Protein AF-A0A292Z8P7-F1 (afdb_monomer)

Foldseek 3Di:
DDKDFLVPPVCSLVVVLVVCCVPPVPVVVVSVCSVVCVPVPDTDIDDDDDDDPPDDDDDDDPDDDPDDDDDDPDDPDDDPDD

Radius of gyration: 18.98 Å; Cα contacts (8 Å, |Δi|>4): 40; chains: 1; bounding box: 42×42×40 Å

Secondary structure (DSSP, 8-state):
--EEEGGGSTTHHHHHHHHHHHH-TT-HHHHHHHHHHTTSS---EEE-PPPPTTPPPPPP-------------SPPPP----

Solvent-accessible surface area (backbone atoms only — not comparable to full-atom values): 5727 Å² total; per-residue (Å²): 128,64,75,44,57,31,94,75,40,87,65,32,69,59,58,49,51,56,44,42,56,72,78,45,66,81,46,52,72,60,52,51,48,57,60,69,47,68,64,75,78,65,82,58,73,54,73,61,84,82,79,64,89,86,64,81,79,76,80,78,83,87,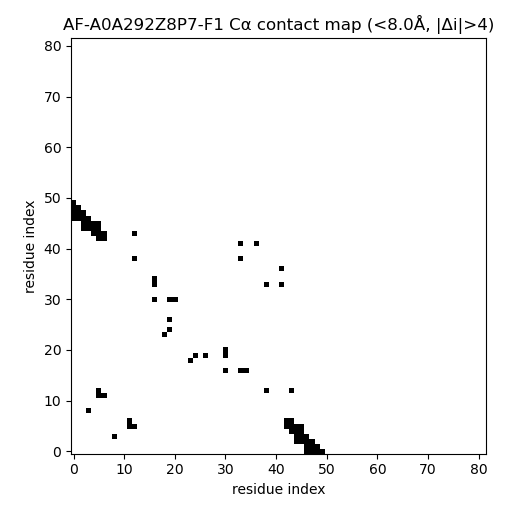75,75,87,84,80,83,75,95,68,82,87,66,73,81,75,76,82,81,77,126

Structure (mmCIF, N/CA/C/O backbone):
data_AF-A0A292Z8P7-F1
#
_entry.id   AF-A0A292Z8P7-F1
#
loop_
_atom_site.group_PDB
_atom_site.id
_atom_site.type_symbol
_atom_site.label_atom_id
_atom_site.label_alt_id
_atom_site.label_comp_id
_atom_site.label_asym_id
_atom_site.label_entity_id
_atom_site.label_seq_id
_atom_site.pdbx_PDB_ins_code
_atom_site.Cartn_x
_atom_site.Cartn_y
_atom_site.Cartn_z
_atom_site.occupancy
_atom_site.B_iso_or_equiv
_atom_site.auth_seq_id
_atom_site.auth_comp_id
_atom_site.auth_asym_id
_atom_site.auth_atom_id
_atom_site.pdbx_PDB_model_num
ATOM 1 N N . MET A 1 1 ? -11.360 4.789 11.639 1.00 47.78 1 MET A N 1
ATOM 2 C CA . MET A 1 1 ? -10.368 4.131 10.760 1.00 47.78 1 MET A CA 1
ATOM 3 C C . MET A 1 1 ? -9.237 3.651 11.653 1.00 47.78 1 MET A C 1
ATOM 5 O O . MET A 1 1 ? -8.596 4.486 12.272 1.00 47.78 1 M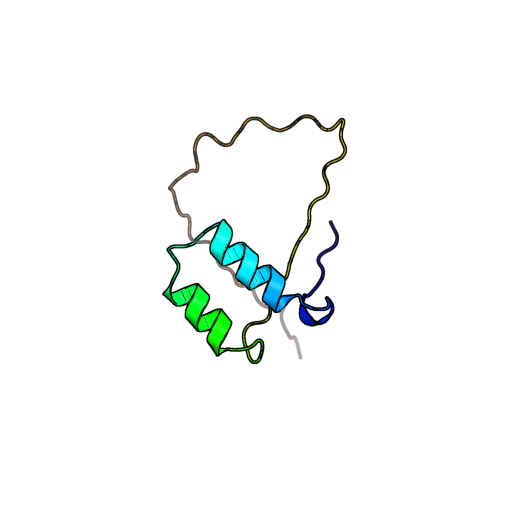ET A O 1
ATOM 9 N N . THR A 1 2 ? -9.063 2.340 11.820 1.00 47.94 2 THR A N 1
ATOM 10 C CA . THR A 1 2 ? -8.038 1.787 12.721 1.00 47.94 2 THR A CA 1
ATOM 11 C C . THR A 1 2 ? -6.824 1.421 11.881 1.00 47.94 2 THR A C 1
ATOM 13 O O . THR A 1 2 ? -6.897 0.511 11.058 1.00 47.94 2 THR A O 1
ATOM 16 N N . SER A 1 3 ? -5.739 2.175 12.029 1.00 45.03 3 SER A N 1
ATOM 17 C CA . SER A 1 3 ? -4.448 1.827 11.439 1.00 45.03 3 SER A CA 1
ATOM 18 C C . SER A 1 3 ? -3.810 0.745 12.305 1.00 45.03 3 SER A C 1
ATOM 20 O O . SER A 1 3 ? -3.605 0.975 13.495 1.00 45.03 3 SER A O 1
ATOM 22 N N . ALA A 1 4 ? -3.531 -0.427 11.739 1.00 50.25 4 ALA A N 1
ATOM 23 C CA . ALA A 1 4 ? -2.731 -1.453 12.397 1.00 50.25 4 ALA A CA 1
ATOM 24 C C . ALA A 1 4 ? -1.323 -1.420 11.788 1.00 50.25 4 ALA A C 1
ATOM 26 O O . ALA A 1 4 ? -1.170 -1.479 10.566 1.00 50.25 4 ALA A O 1
ATOM 27 N N . LEU A 1 5 ? -0.305 -1.273 12.637 1.00 53.81 5 LEU A N 1
ATOM 28 C CA . LEU A 1 5 ? 1.089 -1.487 12.251 1.00 53.81 5 LEU A CA 1
ATOM 29 C C . LEU A 1 5 ? 1.288 -2.982 12.050 1.00 53.81 5 LEU A C 1
ATOM 31 O O . LEU A 1 5 ? 0.971 -3.772 12.938 1.00 53.81 5 LEU A O 1
ATOM 35 N N . ASP A 1 6 ? 1.788 -3.382 10.891 1.00 53.91 6 ASP A N 1
ATOM 36 C CA . ASP A 1 6 ? 1.826 -4.797 10.547 1.00 53.91 6 ASP A CA 1
ATOM 37 C C . ASP A 1 6 ? 2.861 -5.605 11.335 1.00 53.91 6 ASP A C 1
ATOM 39 O O . ASP A 1 6 ? 2.714 -6.819 11.443 1.00 53.91 6 ASP A O 1
ATOM 43 N N . ASP A 1 7 ? 3.803 -4.945 12.018 1.00 53.06 7 ASP A N 1
ATOM 44 C CA . ASP A 1 7 ? 4.648 -5.578 13.045 1.00 53.06 7 ASP A CA 1
ATOM 45 C C . ASP A 1 7 ? 3.812 -6.258 14.150 1.00 53.06 7 ASP A C 1
ATOM 47 O O . ASP A 1 7 ? 4.296 -7.140 14.855 1.00 53.06 7 ASP A O 1
ATOM 51 N N . THR A 1 8 ? 2.534 -5.881 14.290 1.00 61.47 8 THR A N 1
ATOM 52 C CA . THR A 1 8 ? 1.584 -6.477 15.242 1.00 61.47 8 THR A CA 1
ATOM 53 C C . THR A 1 8 ? 0.584 -7.457 14.616 1.00 61.47 8 THR A C 1
ATOM 55 O O . THR A 1 8 ? -0.151 -8.112 15.357 1.00 61.47 8 THR A O 1
ATOM 58 N N . MET A 1 9 ? 0.539 -7.607 13.282 1.00 62.03 9 MET A N 1
ATOM 59 C CA . MET A 1 9 ? -0.368 -8.543 12.602 1.00 62.03 9 MET A CA 1
ATOM 60 C C . MET A 1 9 ? 0.387 -9.812 12.157 1.00 62.03 9 MET A C 1
ATOM 62 O O . MET A 1 9 ? 1.286 -9.741 11.317 1.00 62.03 9 MET A O 1
ATOM 66 N N . PRO A 1 10 ? -0.001 -11.006 12.648 1.00 69.50 10 PRO A N 1
ATOM 67 C CA . PRO A 1 10 ? 0.572 -12.267 12.184 1.00 69.50 10 PRO A CA 1
ATOM 68 C C . PRO A 1 10 ? 0.458 -12.409 10.661 1.00 69.50 10 PRO A C 1
ATOM 70 O O . PRO A 1 10 ? -0.591 -12.115 10.080 1.00 69.50 10 PRO A O 1
ATOM 73 N N . ASP A 1 11 ? 1.534 -12.870 10.020 1.00 76.50 11 ASP A N 1
ATOM 74 C CA . ASP A 1 11 ? 1.670 -13.003 8.559 1.00 76.50 11 ASP A CA 1
ATOM 75 C C . ASP A 1 11 ? 1.534 -11.700 7.757 1.00 76.50 11 ASP A C 1
ATOM 77 O O . ASP A 1 11 ? 1.383 -11.727 6.532 1.00 76.50 11 ASP A O 1
ATOM 81 N N . GLY A 1 12 ? 1.610 -10.556 8.426 1.00 77.19 12 GLY A N 1
ATOM 82 C CA . GLY A 1 12 ? 1.423 -9.245 7.840 1.00 77.19 12 GLY A CA 1
ATOM 83 C C . GLY A 1 12 ? 2.192 -8.987 6.558 1.00 77.19 12 GLY A C 1
ATOM 84 O O . GLY A 1 12 ? 1.635 -8.717 5.491 1.00 77.19 12 GLY A O 1
ATOM 85 N N . ARG A 1 13 ? 3.506 -9.180 6.650 1.00 81.19 13 ARG A N 1
ATOM 86 C CA . ARG A 1 13 ? 4.428 -9.084 5.521 1.00 81.19 13 ARG A CA 1
ATOM 87 C C . ARG A 1 13 ? 4.033 -9.991 4.349 1.00 81.19 13 ARG A C 1
ATOM 89 O O . ARG A 1 13 ? 4.094 -9.548 3.206 1.00 81.19 13 ARG A O 1
ATOM 96 N N . ARG A 1 14 ? 3.628 -11.243 4.607 1.00 85.62 14 ARG A N 1
ATOM 97 C CA . ARG A 1 14 ? 3.226 -12.184 3.544 1.00 85.62 14 ARG A CA 1
ATOM 98 C C . ARG A 1 14 ? 1.992 -11.662 2.817 1.00 85.62 14 ARG A C 1
ATOM 100 O O . ARG A 1 14 ? 1.995 -11.572 1.599 1.00 85.62 14 ARG A O 1
ATOM 107 N N . ARG A 1 15 ? 0.983 -11.219 3.571 1.00 83.81 15 ARG A N 1
ATOM 108 C CA . ARG A 1 15 ? -0.250 -10.644 3.011 1.00 83.81 15 ARG A CA 1
ATOM 109 C C . ARG A 1 15 ? 0.003 -9.374 2.206 1.00 83.81 15 ARG A C 1
ATOM 111 O O . ARG A 1 15 ? -0.722 -9.100 1.251 1.00 83.81 15 ARG A O 1
ATOM 118 N N . TRP A 1 16 ? 0.997 -8.585 2.596 1.00 82.25 16 TRP A N 1
ATOM 119 C CA . TRP A 1 16 ? 1.409 -7.419 1.830 1.00 82.25 16 TRP A CA 1
ATOM 120 C C . TRP A 1 16 ? 2.094 -7.799 0.517 1.00 82.25 16 TRP A C 1
ATOM 122 O O . TRP A 1 16 ? 1.697 -7.281 -0.523 1.00 82.25 16 TRP A O 1
ATOM 132 N N . LEU A 1 17 ? 3.028 -8.753 0.533 1.00 88.44 17 LEU A N 1
ATOM 133 C CA . LEU A 1 17 ? 3.640 -9.282 -0.692 1.00 88.44 17 LEU A CA 1
ATOM 134 C C . LEU A 1 17 ? 2.589 -9.880 -1.639 1.00 88.44 17 LEU A C 1
ATOM 136 O O . LEU A 1 17 ? 2.554 -9.517 -2.814 1.00 88.44 17 LEU A O 1
ATOM 140 N N . ASP A 1 18 ? 1.668 -10.697 -1.121 1.00 90.25 18 ASP A N 1
ATOM 141 C CA . ASP A 1 18 ? 0.559 -11.267 -1.898 1.00 90.25 18 ASP A CA 1
ATOM 142 C C . ASP A 1 18 ? -0.277 -10.164 -2.570 1.00 90.25 18 ASP A C 1
ATOM 144 O O . ASP A 1 18 ? -0.669 -10.273 -3.731 1.00 90.25 18 ASP A O 1
ATOM 148 N N . ARG A 1 19 ? -0.517 -9.051 -1.865 1.00 86.19 19 ARG A N 1
ATOM 149 C CA . ARG A 1 19 ? -1.229 -7.897 -2.423 1.00 86.19 19 ARG A CA 1
ATOM 150 C C . ARG A 1 19 ? -0.448 -7.226 -3.549 1.00 86.19 19 ARG A C 1
ATOM 152 O O . ARG A 1 19 ? -1.065 -6.878 -4.554 1.00 86.19 19 ARG A O 1
ATOM 159 N N . GLN A 1 20 ? 0.861 -7.031 -3.393 1.00 90.81 20 GLN A N 1
ATOM 160 C CA . GLN A 1 20 ? 1.686 -6.413 -4.436 1.00 90.81 20 GLN A CA 1
ATOM 161 C C . GLN A 1 20 ? 1.658 -7.249 -5.720 1.00 90.81 20 GLN A C 1
ATOM 163 O O . GLN A 1 20 ? 1.475 -6.689 -6.798 1.00 90.81 20 GLN A O 1
ATOM 168 N N . HIS A 1 21 ? 1.692 -8.580 -5.609 1.00 93.00 21 HIS A N 1
ATOM 169 C CA . HIS A 1 21 ? 1.540 -9.476 -6.759 1.00 93.00 21 HIS A CA 1
ATOM 170 C C . HIS A 1 21 ? 0.176 -9.372 -7.455 1.00 93.00 21 HIS A C 1
ATOM 172 O O . HIS A 1 21 ? 0.097 -9.564 -8.665 1.00 93.00 21 HIS A O 1
ATOM 178 N N . VAL A 1 22 ? -0.898 -9.067 -6.721 1.00 94.12 22 VAL A N 1
ATOM 179 C CA . VAL A 1 22 ? -2.248 -8.931 -7.297 1.00 94.12 22 VAL A CA 1
ATOM 180 C C . VAL A 1 22 ? -2.470 -7.555 -7.923 1.00 94.12 22 VAL A C 1
ATOM 182 O O . VAL A 1 22 ? -3.061 -7.454 -8.993 1.00 94.12 22 VAL A O 1
ATOM 185 N N . VAL A 1 23 ? -2.041 -6.487 -7.248 1.00 90.62 23 VAL A N 1
ATOM 186 C CA . VAL A 1 23 ? -2.384 -5.105 -7.629 1.00 90.62 23 VAL A CA 1
ATOM 187 C C . VAL A 1 23 ? -1.353 -4.494 -8.576 1.00 90.62 23 VAL A C 1
ATOM 189 O O . VAL A 1 23 ? -1.718 -3.700 -9.438 1.00 90.62 23 VAL A O 1
ATOM 192 N N . ALA A 1 24 ? -0.079 -4.857 -8.430 1.00 91.31 24 ALA A N 1
ATOM 193 C CA . ALA A 1 24 ? 1.026 -4.292 -9.198 1.00 91.31 24 ALA A CA 1
ATOM 194 C C . ALA A 1 24 ? 2.050 -5.378 -9.590 1.00 91.31 24 ALA A C 1
ATOM 196 O O . ALA A 1 24 ? 3.223 -5.290 -9.221 1.00 91.31 24 ALA A O 1
ATOM 197 N N . PRO A 1 25 ? 1.644 -6.404 -10.366 1.00 92.31 25 PRO A N 1
ATOM 198 C CA . PRO A 1 25 ? 2.497 -7.556 -10.683 1.00 92.31 25 PRO A CA 1
ATOM 199 C C . PRO A 1 25 ? 3.791 -7.196 -11.424 1.00 92.31 25 PRO A C 1
ATOM 201 O O . PRO A 1 25 ? 4.735 -7.979 -11.430 1.00 92.31 25 PRO A O 1
ATOM 204 N N . HIS A 1 26 ? 3.844 -6.027 -12.063 1.00 95.25 26 HIS A N 1
ATOM 205 C CA . HIS A 1 26 ? 4.997 -5.575 -12.841 1.00 95.25 26 HIS A CA 1
ATOM 206 C C . HIS A 1 26 ? 6.003 -4.748 -12.028 1.00 95.25 26 HIS A C 1
ATOM 208 O O . HIS A 1 26 ? 7.082 -4.444 -12.539 1.00 95.25 26 HIS A O 1
ATOM 214 N N . SER A 1 27 ? 5.703 -4.428 -10.763 1.00 91.88 27 SER A N 1
ATOM 215 C CA . SER A 1 27 ? 6.600 -3.707 -9.848 1.00 91.88 27 SER A CA 1
ATOM 216 C C . SER A 1 27 ? 7.707 -4.612 -9.293 1.00 91.88 27 SER A C 1
ATOM 218 O O . SER A 1 27 ? 7.941 -4.669 -8.088 1.00 91.88 27 SER A O 1
ATOM 220 N N . THR A 1 28 ? 8.404 -5.324 -10.180 1.00 93.31 28 THR A N 1
ATOM 221 C CA . THR A 1 28 ? 9.465 -6.289 -9.844 1.00 93.31 28 THR A CA 1
ATOM 222 C C . THR A 1 28 ? 10.503 -5.710 -8.871 1.00 93.31 28 THR A C 1
ATOM 224 O O . THR A 1 28 ? 10.760 -6.354 -7.858 1.00 93.31 28 THR A O 1
ATOM 227 N N . PRO A 1 29 ? 11.025 -4.475 -9.061 1.00 93.31 29 PRO A N 1
ATOM 228 C CA . PRO A 1 29 ? 12.002 -3.911 -8.127 1.00 93.31 29 PRO A CA 1
ATOM 229 C C . PRO A 1 29 ? 11.464 -3.741 -6.699 1.00 93.31 29 PRO A C 1
ATOM 231 O O . PRO A 1 29 ? 12.188 -3.972 -5.734 1.00 93.31 29 PRO A O 1
ATOM 234 N N . GLU A 1 30 ? 10.195 -3.354 -6.549 1.00 87.19 30 GLU A N 1
ATOM 235 C CA . GLU A 1 30 ? 9.568 -3.161 -5.236 1.00 87.19 30 GLU A CA 1
ATOM 236 C C . GLU A 1 30 ? 9.268 -4.4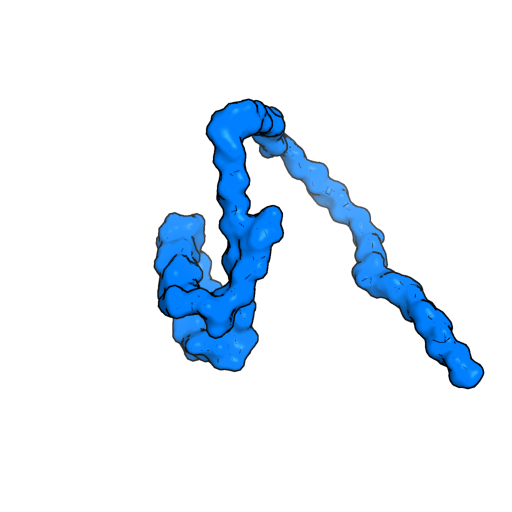99 -4.558 1.00 87.19 30 GLU A C 1
ATOM 238 O O . GLU A 1 30 ? 9.504 -4.655 -3.360 1.00 87.19 30 GLU A O 1
ATOM 243 N N . ILE A 1 31 ? 8.777 -5.472 -5.331 1.00 91.69 31 ILE A N 1
ATOM 244 C CA . ILE A 1 31 ? 8.479 -6.828 -4.861 1.00 91.69 31 ILE A CA 1
ATOM 245 C C . ILE A 1 31 ? 9.765 -7.522 -4.390 1.00 91.69 31 ILE A C 1
ATOM 247 O O . ILE A 1 31 ? 9.788 -8.091 -3.297 1.00 91.69 31 ILE A O 1
ATOM 251 N N . ASP A 1 32 ? 10.853 -7.419 -5.156 1.00 92.50 32 ASP A N 1
ATOM 252 C CA . ASP A 1 32 ? 12.141 -8.032 -4.819 1.00 92.50 32 ASP A CA 1
ATOM 253 C C . ASP A 1 32 ? 12.789 -7.372 -3.601 1.00 92.50 32 ASP A C 1
ATOM 255 O O . ASP A 1 32 ? 13.317 -8.063 -2.723 1.00 92.50 32 ASP A O 1
ATOM 259 N N . ALA A 1 33 ? 12.719 -6.040 -3.504 1.00 88.69 33 ALA A N 1
ATOM 260 C CA . ALA A 1 33 ? 13.221 -5.302 -2.349 1.00 88.69 33 ALA A CA 1
ATOM 261 C C . ALA A 1 33 ? 12.461 -5.687 -1.070 1.00 88.69 33 ALA A C 1
ATOM 263 O O . ALA A 1 33 ? 13.075 -6.020 -0.056 1.00 88.69 33 ALA A O 1
ATOM 264 N N . ALA A 1 34 ? 11.130 -5.731 -1.135 1.00 84.56 34 ALA A N 1
ATOM 265 C CA . ALA A 1 34 ? 10.254 -6.177 -0.054 1.00 84.56 34 ALA A CA 1
ATOM 266 C C . ALA A 1 34 ? 10.493 -7.643 0.359 1.00 84.56 34 ALA A C 1
ATOM 268 O O . ALA A 1 34 ? 10.491 -7.996 1.548 1.00 84.56 34 ALA A O 1
ATOM 269 N N . GLY A 1 35 ? 10.700 -8.515 -0.629 1.00 87.12 35 GLY A N 1
ATOM 270 C CA . GLY A 1 35 ? 11.043 -9.917 -0.429 1.00 87.12 35 GLY A CA 1
ATOM 271 C C . GLY A 1 35 ? 12.380 -10.068 0.295 1.00 87.12 35 GLY A C 1
ATOM 272 O O . GLY A 1 35 ? 12.449 -10.743 1.325 1.00 87.12 35 GLY A O 1
ATOM 273 N N . THR A 1 36 ? 13.410 -9.382 -0.198 1.00 91.19 36 THR A N 1
ATOM 274 C CA . THR A 1 36 ? 14.794 -9.456 0.291 1.00 91.19 36 THR A CA 1
ATOM 275 C C . THR A 1 36 ? 14.976 -8.833 1.672 1.00 91.19 36 THR A C 1
ATOM 277 O O . THR A 1 36 ? 15.681 -9.399 2.517 1.00 91.19 36 THR A O 1
ATOM 280 N N . ASP A 1 37 ? 14.339 -7.688 1.930 1.00 86.19 37 ASP A N 1
ATOM 281 C CA . ASP A 1 37 ? 14.397 -6.994 3.221 1.00 86.19 37 ASP A CA 1
ATOM 282 C C . ASP A 1 37 ? 13.921 -7.886 4.370 1.00 86.19 37 ASP A C 1
ATOM 284 O O . ASP A 1 37 ? 14.417 -7.814 5.489 1.00 86.19 37 ASP A O 1
ATOM 288 N N . ALA A 1 38 ? 12.992 -8.789 4.079 1.00 81.00 38 ALA A N 1
ATOM 289 C CA . ALA A 1 38 ? 12.431 -9.715 5.040 1.00 81.00 38 ALA A CA 1
ATOM 290 C C . ALA A 1 38 ? 11.732 -9.076 6.257 1.00 81.00 38 ALA A C 1
ATOM 292 O O . ALA A 1 38 ? 11.465 -9.781 7.228 1.00 81.00 38 ALA A O 1
ATOM 293 N N . GLY A 1 39 ? 11.389 -7.785 6.188 1.00 77.56 39 GLY A N 1
ATOM 294 C CA . GLY A 1 39 ? 10.851 -7.022 7.314 1.00 77.56 39 GLY A CA 1
ATOM 295 C C . GLY A 1 39 ? 11.929 -6.542 8.289 1.00 77.56 39 GLY A C 1
ATOM 296 O O . GLY A 1 39 ? 11.613 -6.240 9.434 1.00 77.56 39 GLY A O 1
ATOM 297 N N . ARG A 1 40 ? 13.206 -6.512 7.880 1.00 79.44 40 ARG A N 1
ATOM 298 C CA . ARG A 1 40 ? 14.309 -6.014 8.718 1.00 79.44 40 ARG A CA 1
ATOM 299 C C . ARG A 1 40 ? 14.350 -4.491 8.772 1.00 79.44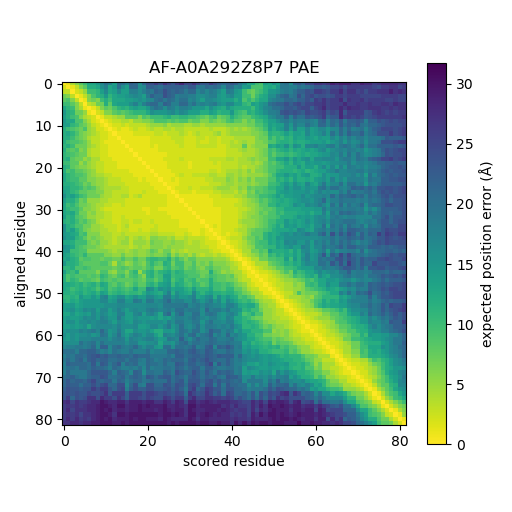 40 ARG A C 1
ATOM 301 O O . ARG A 1 40 ? 14.759 -3.939 9.792 1.00 79.44 40 ARG A O 1
ATOM 308 N N . HIS A 1 41 ? 13.964 -3.827 7.686 1.00 78.25 41 HIS A N 1
ATOM 309 C CA . HIS A 1 41 ? 14.042 -2.372 7.568 1.00 78.25 41 HIS A CA 1
ATOM 310 C C . HIS A 1 41 ? 12.759 -1.752 7.010 1.00 78.25 41 HIS A C 1
ATOM 312 O O . HIS A 1 41 ? 12.432 -0.619 7.358 1.00 78.25 41 HIS A O 1
ATOM 318 N N . LEU A 1 42 ? 12.011 -2.473 6.172 1.00 70.88 42 LEU A N 1
ATOM 319 C CA . LEU A 1 42 ? 10.766 -1.985 5.591 1.00 70.88 42 LEU A CA 1
ATOM 320 C C . LEU A 1 42 ? 9.588 -2.330 6.506 1.00 70.88 42 LEU A C 1
ATOM 322 O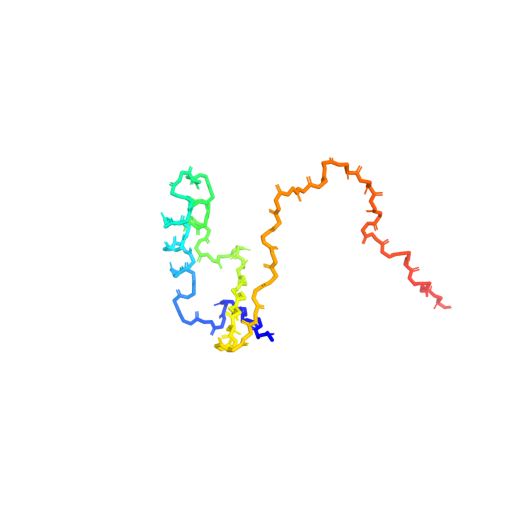 O . LEU A 1 42 ? 8.978 -3.394 6.400 1.00 70.88 42 LEU A O 1
ATOM 326 N N . GLY A 1 43 ? 9.254 -1.396 7.398 1.00 66.69 43 GLY A N 1
ATOM 327 C CA . GLY A 1 43 ? 7.988 -1.418 8.125 1.00 66.69 43 GLY A CA 1
ATOM 328 C C . GLY A 1 43 ? 6.833 -1.061 7.189 1.00 66.69 43 GLY A C 1
ATOM 329 O O . GLY A 1 43 ? 6.940 -0.125 6.394 1.00 66.69 43 GLY A O 1
ATOM 330 N N . HIS A 1 44 ? 5.719 -1.787 7.278 1.00 65.25 44 HIS A N 1
ATOM 331 C CA . HIS A 1 44 ? 4.523 -1.469 6.501 1.00 65.25 44 HIS A CA 1
ATOM 332 C C . HIS A 1 44 ? 3.314 -1.243 7.408 1.00 65.25 44 HIS A C 1
ATOM 334 O O . HIS A 1 44 ? 3.205 -1.789 8.507 1.00 65.25 44 HIS A O 1
ATOM 340 N N . VAL A 1 45 ? 2.405 -0.387 6.949 1.00 65.56 45 VAL A N 1
ATOM 341 C CA . VAL A 1 45 ? 1.173 -0.052 7.662 1.00 65.56 45 VAL A CA 1
ATOM 342 C C . VAL A 1 45 ? 0.001 -0.373 6.754 1.00 65.56 45 VAL A C 1
ATOM 344 O O . VAL A 1 45 ? -0.103 0.165 5.648 1.00 65.56 45 VAL A O 1
ATOM 347 N N . ARG A 1 46 ? -0.912 -1.227 7.224 1.00 65.50 46 ARG A N 1
ATOM 348 C CA . ARG A 1 46 ? -2.156 -1.513 6.514 1.00 65.50 46 ARG A CA 1
ATOM 349 C C . ARG A 1 46 ? -3.312 -0.760 7.156 1.00 65.50 46 ARG A C 1
ATOM 351 O O . ARG A 1 46 ? -3.801 -1.103 8.230 1.00 65.50 46 ARG A O 1
ATOM 358 N N . ALA A 1 47 ? -3.829 0.222 6.428 1.00 64.06 47 ALA A N 1
ATOM 359 C CA . ALA A 1 47 ? -5.118 0.813 6.738 1.00 64.06 47 ALA A CA 1
ATOM 360 C C . ALA A 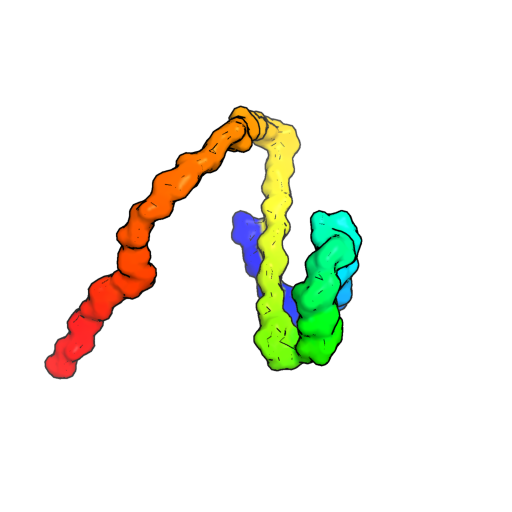1 47 ? -6.234 0.032 6.028 1.00 64.06 47 ALA A C 1
ATOM 362 O O . ALA A 1 47 ? -6.237 -0.099 4.803 1.00 64.06 47 ALA A O 1
ATOM 363 N N . VAL A 1 48 ? -7.193 -0.486 6.798 1.00 68.00 48 VAL A N 1
ATOM 364 C CA . VAL A 1 48 ? -8.417 -1.089 6.256 1.00 68.00 48 VAL A CA 1
ATOM 365 C C . VAL A 1 48 ? -9.586 -0.163 6.560 1.00 68.00 48 VAL A C 1
ATOM 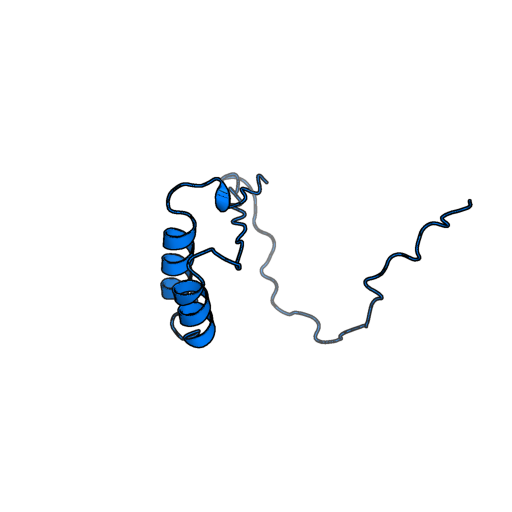367 O O . VAL A 1 48 ? -10.001 -0.012 7.710 1.00 68.00 48 VAL A O 1
ATOM 370 N N . GLY A 1 49 ? -10.129 0.458 5.517 1.00 69.31 49 GLY A N 1
ATOM 371 C CA . GLY A 1 49 ? -11.421 1.127 5.591 1.00 69.31 49 GLY A CA 1
ATOM 372 C C . GLY A 1 49 ? -12.539 0.095 5.476 1.00 69.31 49 GLY A C 1
ATOM 373 O O . GLY A 1 49 ? -12.563 -0.683 4.526 1.00 69.31 49 GLY A O 1
ATOM 374 N N . ARG A 1 50 ? -13.469 0.080 6.434 1.00 76.81 50 ARG A N 1
ATOM 375 C CA . ARG A 1 50 ? -14.769 -0.579 6.261 1.00 76.81 50 ARG A CA 1
ATOM 376 C C . ARG A 1 50 ? -15.796 0.501 5.978 1.00 76.81 50 ARG A C 1
ATOM 378 O O . ARG A 1 50 ? -15.935 1.427 6.773 1.00 76.81 50 ARG A O 1
ATOM 385 N N . ARG A 1 51 ? -16.489 0.379 4.850 1.00 79.19 51 ARG A N 1
ATOM 386 C CA . ARG A 1 51 ? -17.585 1.273 4.488 1.00 79.19 51 ARG A CA 1
ATOM 387 C C . ARG A 1 51 ? -18.901 0.707 5.041 1.00 79.19 51 ARG A C 1
ATOM 389 O O . ARG A 1 51 ? -19.146 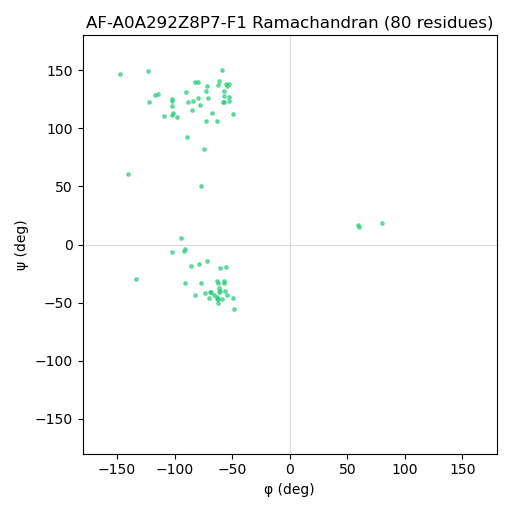-0.483 4.836 1.00 79.19 51 ARG A O 1
ATOM 396 N N . PRO A 1 52 ? -19.731 1.509 5.728 1.00 86.94 52 PRO A N 1
ATOM 397 C CA . PRO A 1 52 ? -21.103 1.127 6.054 1.00 86.94 52 PRO A CA 1
ATOM 398 C C . PRO A 1 52 ? -21.925 0.907 4.779 1.00 86.94 52 PRO A C 1
ATOM 400 O O . PRO A 1 52 ? -21.783 1.665 3.820 1.00 86.94 52 PRO A O 1
ATOM 403 N N . THR A 1 53 ? -22.794 -0.102 4.771 1.00 84.25 53 THR A N 1
ATOM 404 C CA . THR A 1 53 ? -23.545 -0.522 3.574 1.00 84.25 53 THR A CA 1
ATOM 405 C C . THR A 1 53 ? -24.391 0.603 2.967 1.00 84.25 53 THR A C 1
ATOM 407 O O . THR A 1 53 ? -24.484 0.693 1.749 1.00 84.25 53 THR A O 1
ATOM 410 N N . ASP A 1 54 ? -24.919 1.504 3.800 1.00 87.25 54 ASP A N 1
ATOM 411 C CA . ASP A 1 54 ? -25.847 2.569 3.385 1.00 87.25 54 ASP A CA 1
ATOM 412 C C . ASP A 1 54 ? -25.168 3.911 3.066 1.00 87.25 54 ASP A C 1
ATOM 414 O O . ASP A 1 54 ? -25.827 4.923 2.840 1.00 87.25 54 ASP A O 1
ATOM 418 N N . THR A 1 55 ? -23.835 3.968 3.071 1.00 86.31 55 THR A N 1
ATOM 419 C CA . THR A 1 55 ? -23.126 5.194 2.674 1.00 86.31 55 THR A CA 1
ATOM 420 C C . THR A 1 55 ? -23.233 5.367 1.162 1.00 86.31 55 THR A C 1
ATOM 422 O O . THR A 1 55 ? -22.939 4.416 0.447 1.00 86.31 55 THR A O 1
ATOM 425 N N . VAL A 1 56 ? -23.585 6.553 0.657 1.00 85.38 56 VAL A N 1
ATOM 426 C CA . VAL A 1 56 ? -23.526 6.900 -0.780 1.00 85.38 56 VAL A CA 1
ATOM 427 C C . VAL A 1 56 ? -22.079 7.244 -1.156 1.00 85.38 56 VAL A C 1
ATOM 429 O O . VAL A 1 56 ? -21.366 7.818 -0.340 1.00 85.38 56 VAL A O 1
ATOM 432 N N . LEU A 1 57 ? -21.605 6.812 -2.335 1.00 82.69 57 LEU A N 1
ATOM 433 C CA . LEU A 1 57 ? -20.229 7.101 -2.766 1.00 82.69 57 LEU A CA 1
ATOM 434 C C . LEU A 1 57 ? -20.207 8.505 -3.363 1.00 82.69 57 LEU A C 1
ATOM 436 O O . LEU A 1 57 ? -21.121 8.843 -4.113 1.00 82.69 57 LEU A O 1
ATOM 440 N N . ASP A 1 58 ? -19.161 9.271 -3.071 1.00 85.06 58 ASP A N 1
ATOM 441 C CA . ASP A 1 58 ? -18.878 10.476 -3.843 1.00 85.06 58 ASP A CA 1
ATOM 442 C C . ASP A 1 58 ? -18.677 10.114 -5.322 1.00 85.06 58 ASP A C 1
ATOM 444 O O . ASP A 1 58 ? -18.232 9.009 -5.657 1.00 85.06 58 ASP A O 1
ATOM 448 N N . GLU A 1 59 ? -19.008 11.046 -6.213 1.00 87.31 59 GLU A N 1
ATOM 449 C CA . GLU A 1 59 ? -18.734 10.876 -7.639 1.00 87.31 59 GLU A CA 1
ATOM 450 C C . GLU A 1 59 ? -17.230 10.602 -7.840 1.00 87.31 59 GLU A C 1
ATOM 452 O O . GLU A 1 59 ? -16.399 11.234 -7.174 1.00 87.31 59 GLU A O 1
ATOM 457 N N . PRO A 1 60 ? -16.841 9.663 -8.725 1.00 87.06 60 PRO A N 1
ATOM 458 C CA . PRO A 1 60 ? -15.440 9.401 -9.001 1.00 87.06 60 PRO A CA 1
ATOM 459 C C . PRO A 1 60 ? -14.681 10.679 -9.365 1.00 87.06 60 PRO A C 1
ATOM 461 O O . PRO A 1 60 ? -15.144 11.501 -10.153 1.00 87.06 60 PRO A O 1
ATOM 464 N N . LEU A 1 61 ? -13.465 10.818 -8.836 1.00 84.75 61 LEU A N 1
ATOM 465 C CA . LEU A 1 61 ? -12.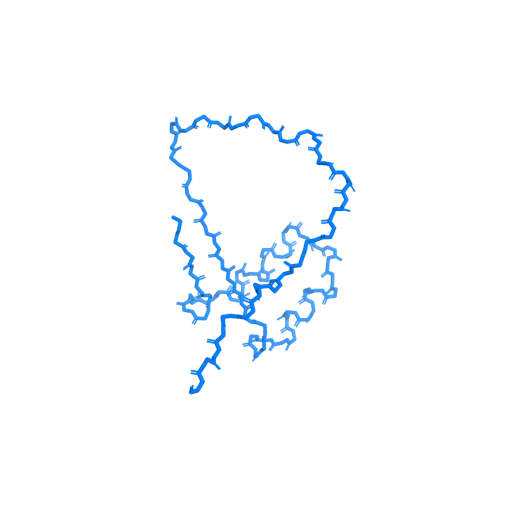533 11.842 -9.298 1.00 84.75 61 LEU A CA 1
ATOM 466 C C . LEU A 1 61 ? -12.190 11.570 -10.767 1.00 84.75 61 LEU A C 1
ATOM 468 O O . LEU A 1 61 ? -11.456 10.634 -11.080 1.00 84.75 61 LEU A O 1
ATOM 472 N N . THR A 1 62 ? -12.735 12.382 -11.670 1.00 90.44 62 THR A N 1
ATOM 473 C CA . THR A 1 62 ? -12.517 12.269 -13.122 1.00 90.44 62 THR A CA 1
ATOM 474 C C . THR A 1 62 ? -11.260 12.990 -13.595 1.00 90.44 62 THR A C 1
ATOM 476 O O . THR A 1 62 ? -10.751 12.701 -14.676 1.00 90.44 62 THR A O 1
ATOM 479 N N . ALA A 1 63 ? -10.736 13.908 -12.785 1.00 87.12 63 ALA A N 1
ATOM 480 C CA . ALA A 1 63 ? -9.509 14.632 -13.056 1.00 87.12 63 ALA A CA 1
ATOM 481 C C . ALA A 1 63 ? -8.775 14.937 -11.748 1.00 87.12 63 ALA A C 1
ATOM 483 O O . ALA A 1 63 ? -9.392 15.178 -10.709 1.00 87.12 63 ALA A O 1
ATOM 484 N N . VAL A 1 64 ? -7.447 14.950 -11.823 1.00 83.94 64 VAL A N 1
ATOM 485 C CA . VAL A 1 64 ? -6.572 15.442 -10.759 1.00 83.94 64 VAL A CA 1
ATOM 486 C C . VAL A 1 64 ? -5.820 16.648 -11.326 1.00 83.94 64 VAL A C 1
ATOM 488 O O . VAL A 1 64 ? -5.252 16.519 -12.414 1.00 83.94 64 VAL A O 1
ATOM 491 N N . PRO A 1 65 ? -5.820 17.806 -10.641 1.00 83.81 65 PRO A N 1
ATOM 492 C CA . PRO A 1 65 ? -5.034 18.962 -11.058 1.00 83.81 65 PRO A CA 1
ATOM 493 C C . PRO A 1 65 ? -3.554 18.584 -11.159 1.00 83.81 65 PRO A C 1
ATOM 495 O O . PRO A 1 65 ? -3.008 17.947 -10.256 1.00 83.81 65 PRO A O 1
ATOM 498 N N . VAL A 1 66 ? -2.912 18.948 -12.266 1.00 85.81 66 VAL A N 1
ATOM 499 C CA . VAL A 1 66 ? -1.485 18.664 -12.498 1.00 85.81 66 VAL A CA 1
ATOM 500 C C . VAL A 1 66 ? -0.586 19.801 -12.009 1.00 85.81 66 VAL A C 1
ATOM 502 O O . VAL A 1 66 ? 0.638 19.683 -12.050 1.00 85.81 66 VAL A O 1
ATOM 505 N N . GLU A 1 67 ? -1.168 20.904 -11.531 1.00 89.75 67 GLU A N 1
ATOM 506 C CA . GLU A 1 67 ? -0.423 22.027 -10.981 1.00 89.75 67 GLU A CA 1
ATOM 507 C C . GLU A 1 67 ? 0.153 21.672 -9.606 1.00 89.75 67 GLU A C 1
ATOM 509 O O . GLU A 1 67 ? -0.536 21.635 -8.585 1.00 89.75 67 GLU A O 1
ATOM 514 N N . PHE A 1 68 ? 1.463 21.446 -9.563 1.00 83.38 68 PHE A N 1
ATOM 515 C CA . PHE A 1 68 ? 2.189 21.290 -8.312 1.00 83.38 68 PHE A CA 1
ATOM 516 C C . PHE A 1 68 ? 2.580 22.661 -7.748 1.00 83.38 68 PHE A C 1
ATOM 518 O O . PHE A 1 68 ? 3.395 23.370 -8.337 1.00 83.38 68 PHE A O 1
ATOM 525 N N . THR A 1 69 ? 2.041 23.017 -6.578 1.00 86.19 69 THR A N 1
ATOM 526 C CA . THR A 1 69 ? 2.516 24.170 -5.795 1.00 86.19 69 THR A CA 1
ATOM 527 C C . THR A 1 69 ? 3.397 23.666 -4.648 1.00 86.19 69 THR A C 1
ATOM 529 O O . THR A 1 69 ? 2.883 23.005 -3.739 1.00 86.19 69 THR A O 1
ATOM 532 N N . PRO A 1 70 ? 4.712 23.957 -4.646 1.00 86.38 70 PRO A N 1
ATOM 533 C CA . PRO A 1 70 ? 5.599 23.562 -3.560 1.00 86.38 70 PRO A CA 1
ATOM 534 C C . PRO A 1 70 ? 5.112 24.144 -2.231 1.00 86.38 70 PRO A C 1
ATOM 536 O O . PRO A 1 70 ? 4.986 25.358 -2.087 1.00 86.38 70 PRO A O 1
ATOM 539 N N . THR A 1 71 ? 4.858 23.280 -1.249 1.00 84.75 71 THR A N 1
ATOM 540 C CA . THR A 1 71 ? 4.516 23.695 0.116 1.00 84.75 71 THR A CA 1
ATOM 541 C C . THR A 1 71 ? 5.629 23.246 1.062 1.00 84.75 71 THR A C 1
ATOM 543 O O . THR A 1 71 ? 6.016 22.074 1.014 1.00 84.75 71 THR A O 1
ATOM 546 N N . PRO A 1 72 ? 6.165 24.132 1.921 1.00 85.69 72 PRO A N 1
ATOM 547 C CA . PRO A 1 72 ? 7.142 23.742 2.929 1.00 85.69 72 PRO A CA 1
ATOM 548 C C . PRO A 1 72 ? 6.568 22.649 3.839 1.00 85.69 72 PRO A C 1
ATOM 550 O O . PRO A 1 72 ? 5.532 22.836 4.471 1.00 85.69 72 PRO A O 1
ATOM 553 N N . LEU A 1 73 ? 7.248 21.502 3.913 1.00 80.69 73 LEU A N 1
ATOM 554 C CA . LEU A 1 73 ? 6.849 20.380 4.778 1.00 80.69 73 LEU A CA 1
ATOM 555 C C . LEU A 1 73 ? 7.242 20.597 6.246 1.00 80.69 73 LEU A C 1
ATOM 557 O O . LEU A 1 73 ? 6.745 19.916 7.142 1.00 80.69 73 LEU A O 1
ATOM 561 N N . LEU A 1 74 ? 8.152 21.539 6.492 1.00 81.75 74 LEU A N 1
ATOM 562 C CA . LEU A 1 74 ? 8.598 21.901 7.826 1.00 81.75 74 LEU A CA 1
ATOM 563 C C . LEU A 1 74 ? 7.611 22.902 8.420 1.00 81.75 74 LEU A C 1
ATOM 565 O O . LEU A 1 74 ? 7.399 23.980 7.863 1.00 81.75 74 LEU A O 1
ATOM 569 N N . ARG A 1 75 ? 7.048 22.578 9.589 1.00 71.81 75 ARG A N 1
ATOM 570 C CA . ARG A 1 75 ? 6.512 23.636 10.449 1.00 71.81 75 ARG A CA 1
ATOM 571 C C . ARG A 1 75 ? 7.690 24.530 10.849 1.00 71.81 75 ARG A C 1
ATOM 573 O O . ARG A 1 75 ? 8.742 23.975 11.178 1.00 71.81 75 ARG A O 1
ATOM 580 N N . PRO A 1 76 ? 7.548 25.866 10.841 1.00 67.31 76 PRO A N 1
ATOM 581 C CA . PRO A 1 76 ? 8.539 26.721 11.478 1.00 67.31 76 PRO A CA 1
ATOM 582 C C . PRO A 1 76 ? 8.727 26.211 12.908 1.00 67.31 76 PRO A C 1
ATOM 584 O O . PRO A 1 76 ? 7.744 25.989 13.620 1.00 67.31 76 PRO A O 1
ATOM 587 N N . GLY A 1 77 ? 9.974 25.885 13.257 1.00 64.62 77 GLY A N 1
ATOM 588 C CA . GLY A 1 77 ? 10.309 25.313 14.553 1.00 64.62 77 GLY A CA 1
ATOM 589 C C . GLY A 1 77 ? 9.735 26.199 15.647 1.00 64.62 77 GLY A C 1
ATOM 590 O O . GLY A 1 77 ? 9.942 27.408 15.625 1.00 64.62 77 GLY A O 1
ATOM 591 N N . GLY A 1 78 ? 8.970 25.604 16.562 1.00 58.19 78 GLY A N 1
ATOM 592 C CA . GLY A 1 78 ? 8.634 26.289 17.800 1.00 58.19 78 GLY A CA 1
ATOM 593 C C . GLY A 1 78 ? 9.940 26.669 18.481 1.00 58.19 78 GLY A C 1
ATOM 594 O O . GLY A 1 78 ? 10.820 25.817 18.621 1.00 58.19 78 GLY A O 1
ATOM 595 N N . ASP A 1 79 ? 10.072 27.943 18.835 1.00 59.12 79 ASP A N 1
ATOM 596 C CA . ASP A 1 79 ? 11.216 28.458 19.570 1.00 59.12 79 ASP A CA 1
ATOM 597 C C . ASP A 1 79 ? 11.485 27.571 20.790 1.00 59.12 79 ASP A C 1
ATOM 599 O O . ASP A 1 79 ? 10.710 27.534 21.747 1.00 59.12 79 ASP A O 1
ATOM 603 N N . VAL A 1 80 ? 12.614 26.868 20.776 1.00 58.59 80 VAL A N 1
ATOM 604 C CA . VAL A 1 80 ? 13.265 26.430 22.010 1.00 58.59 80 VAL A CA 1
ATOM 605 C C . VAL A 1 80 ? 13.912 27.672 22.611 1.00 58.59 80 VAL A C 1
ATOM 607 O O . VAL A 1 80 ? 15.086 27.953 22.389 1.00 58.59 80 VAL A O 1
ATOM 610 N N . SER A 1 81 ? 13.104 28.455 23.327 1.00 50.56 81 SER A N 1
ATOM 611 C CA . SER A 1 81 ? 13.626 29.406 24.306 1.00 50.56 81 SER A CA 1
ATOM 612 C C . SER A 1 81 ? 14.240 28.593 25.443 1.00 50.56 81 SER A C 1
ATOM 614 O O . SER A 1 81 ? 13.537 27.834 26.114 1.00 50.56 81 SER A O 1
ATOM 616 N N . GLY A 1 82 ? 15.563 28.694 25.571 1.00 43.44 82 GLY A N 1
ATOM 617 C CA . GLY A 1 82 ? 16.285 28.332 26.789 1.00 43.44 82 GLY A CA 1
ATOM 618 C C . GLY A 1 82 ? 16.109 29.368 27.889 1.00 43.44 82 GLY A C 1
ATOM 619 O O . GLY A 1 82 ? 15.517 30.437 27.618 1.00 43.44 82 GLY A O 1
#

Sequence (82 aa):
MTSALDDTMPDGRRRWLDRQHVVAPHSTPEIDAAGTDAGRHLGHVRAVGRRPTDTVLDEPLTAVPVEFTPTPLLRPGGDVSG

pLDDT: mean 77.79, std 13.74, range [43.44, 95.25]

Mean predicted aligned error: 13.48 Å